Protein AF-A0A660S386-F1 (afdb_monomer_lite)

pLDDT: mean 86.18, std 8.47, range [47.03, 97.12]

Structure (mmCIF, N/CA/C/O backbone):
data_AF-A0A660S386-F1
#
_entry.id   AF-A0A660S386-F1
#
loop_
_atom_site.group_PDB
_atom_site.id
_atom_site.type_symbol
_atom_site.label_atom_id
_atom_site.label_alt_id
_atom_site.label_comp_id
_atom_site.label_asym_id
_atom_site.label_entity_id
_atom_site.label_seq_id
_atom_site.pdbx_PDB_ins_code
_atom_site.Cartn_x
_atom_site.Cartn_y
_atom_site.Cartn_z
_atom_site.occupancy
_atom_site.B_iso_or_equiv
_atom_site.auth_seq_id
_atom_site.auth_comp_id
_atom_site.auth_asym_id
_atom_site.auth_atom_id
_atom_site.pdbx_PDB_model_num
ATOM 1 N N . MET A 1 1 ? 11.749 -4.213 -30.635 1.00 54.00 1 MET A N 1
ATOM 2 C CA . MET A 1 1 ? 10.719 -5.193 -30.229 1.00 54.00 1 MET A CA 1
ATOM 3 C C . MET A 1 1 ? 9.696 -4.418 -29.428 1.00 54.00 1 MET A C 1
ATOM 5 O O . MET A 1 1 ? 10.063 -3.902 -28.385 1.00 54.00 1 MET A O 1
ATOM 9 N N . TYR A 1 2 ? 8.476 -4.255 -29.939 1.00 63.50 2 TYR A N 1
ATOM 10 C CA . TYR A 1 2 ? 7.424 -3.550 -29.208 1.00 63.50 2 TYR A CA 1
ATOM 11 C C . TYR A 1 2 ? 6.770 -4.540 -28.244 1.00 63.50 2 TYR A C 1
ATOM 13 O O . TYR A 1 2 ? 6.139 -5.498 -28.680 1.00 63.50 2 TYR A O 1
ATOM 21 N N . VAL A 1 3 ? 7.014 -4.359 -26.948 1.00 72.25 3 VAL A N 1
ATOM 22 C CA . VAL A 1 3 ? 6.370 -5.142 -25.888 1.00 72.25 3 VAL A CA 1
ATOM 23 C C . VAL A 1 3 ? 5.124 -4.387 -25.449 1.00 72.25 3 VAL A C 1
ATOM 25 O O . VAL A 1 3 ? 5.222 -3.237 -25.023 1.00 72.25 3 VAL A O 1
ATOM 28 N N . GLU A 1 4 ? 3.961 -5.021 -25.569 1.00 71.56 4 GLU A N 1
ATOM 29 C CA . GLU A 1 4 ? 2.717 -4.500 -25.009 1.00 71.56 4 GLU A CA 1
ATOM 30 C C . GLU A 1 4 ? 2.612 -4.891 -23.533 1.00 71.56 4 GLU A C 1
ATOM 32 O O . GLU A 1 4 ? 2.852 -6.038 -23.153 1.00 71.56 4 GLU A O 1
ATOM 37 N N . PHE A 1 5 ? 2.280 -3.913 -22.694 1.00 75.00 5 PHE A N 1
ATOM 38 C CA . PHE A 1 5 ? 2.140 -4.087 -21.254 1.00 75.00 5 PHE A CA 1
ATOM 39 C C . PHE A 1 5 ? 0.666 -4.087 -20.872 1.00 75.00 5 PHE A C 1
ATOM 41 O O . PHE A 1 5 ? 0.033 -3.034 -20.913 1.00 75.00 5 PHE A O 1
ATOM 48 N N . ASP A 1 6 ? 0.155 -5.231 -20.422 1.00 81.00 6 ASP A N 1
ATOM 49 C CA . ASP A 1 6 ? -1.116 -5.297 -19.696 1.00 81.00 6 ASP A CA 1
ATOM 50 C C . ASP A 1 6 ? -0.846 -5.105 -18.196 1.00 81.00 6 ASP A C 1
ATOM 52 O O . ASP A 1 6 ? -0.716 -6.052 -17.419 1.00 81.00 6 ASP A O 1
ATOM 56 N N . ILE A 1 7 ? -0.611 -3.848 -17.812 1.00 81.69 7 ILE A N 1
ATOM 57 C CA . ILE A 1 7 ? -0.354 -3.463 -16.423 1.00 81.69 7 ILE A CA 1
ATOM 58 C C . ILE A 1 7 ? -1.655 -2.914 -15.836 1.00 81.69 7 ILE A C 1
ATOM 60 O O . ILE A 1 7 ? -2.156 -1.913 -16.352 1.00 81.69 7 ILE A O 1
ATOM 64 N N . PRO A 1 8 ? -2.161 -3.479 -14.723 1.00 83.56 8 PRO A N 1
ATOM 65 C CA . PRO A 1 8 ? -3.348 -2.959 -14.060 1.00 83.56 8 PRO A CA 1
ATOM 66 C C . PRO A 1 8 ? -3.156 -1.495 -13.659 1.00 83.56 8 PRO A C 1
ATOM 68 O O . PRO A 1 8 ? -2.242 -1.160 -12.897 1.00 83.56 8 PRO A O 1
ATOM 71 N N . GLU A 1 9 ? -4.019 -0.609 -14.145 1.00 79.00 9 GLU A N 1
ATOM 72 C CA . GLU A 1 9 ? -4.015 0.780 -13.698 1.00 79.00 9 GLU A CA 1
ATOM 73 C C . GLU A 1 9 ? -4.704 0.901 -12.339 1.00 79.00 9 GLU A C 1
ATOM 75 O O . GLU A 1 9 ? -5.907 0.680 -12.203 1.00 79.00 9 GLU A O 1
ATOM 80 N N . ILE A 1 10 ? -3.935 1.283 -11.317 1.00 81.69 10 ILE A N 1
ATOM 81 C CA . ILE A 1 10 ? -4.467 1.568 -9.983 1.00 81.69 10 ILE A CA 1
ATOM 82 C C . ILE A 1 10 ? -4.705 3.076 -9.869 1.00 81.69 10 ILE A C 1
ATOM 84 O O . ILE A 1 10 ? -3.873 3.838 -9.356 1.00 81.69 10 ILE A O 1
ATOM 88 N N . ASN A 1 11 ? -5.856 3.492 -10.398 1.00 72.50 11 ASN A N 1
ATOM 89 C CA . ASN A 1 11 ? -6.310 4.885 -10.408 1.00 72.50 11 ASN A CA 1
ATOM 90 C C . ASN A 1 11 ? -7.154 5.246 -9.176 1.00 72.50 11 ASN A C 1
ATOM 92 O O . ASN A 1 11 ? -7.512 6.406 -8.991 1.00 72.50 11 ASN A O 1
ATOM 96 N N . GLU A 1 12 ? -7.449 4.276 -8.311 1.00 70.12 12 GLU A N 1
ATOM 97 C CA . GLU A 1 12 ? -8.085 4.535 -7.024 1.00 70.12 12 GLU A CA 1
ATOM 98 C C . GLU A 1 12 ? -7.114 5.331 -6.138 1.00 70.12 12 GLU A C 1
ATOM 100 O O . GLU A 1 12 ? -5.973 4.922 -5.917 1.00 70.12 12 GLU A O 1
ATOM 105 N N . TYR A 1 13 ? -7.563 6.492 -5.655 1.00 78.81 13 TYR A N 1
ATOM 106 C CA . TYR A 1 13 ? -6.800 7.389 -4.777 1.00 78.81 13 TYR A CA 1
ATOM 107 C C . TYR A 1 13 ? -5.508 7.943 -5.419 1.00 78.81 13 TYR A C 1
ATOM 109 O O . TYR 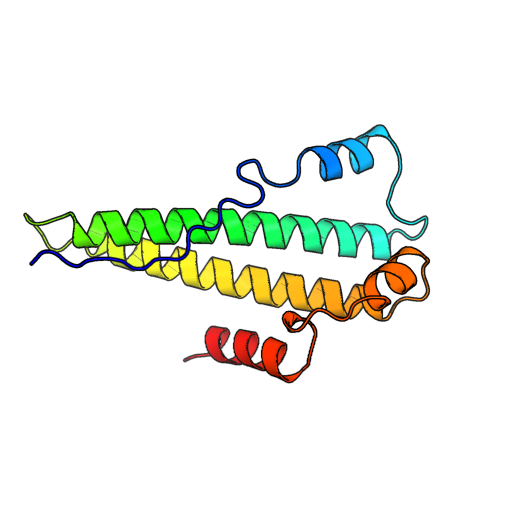A 1 13 ? -4.396 7.663 -4.961 1.00 78.81 13 TYR A O 1
ATOM 117 N N . PRO A 1 14 ? -5.610 8.750 -6.496 1.00 74.75 14 PRO A N 1
ATOM 118 C CA . PRO A 1 14 ? -4.447 9.332 -7.166 1.00 74.75 14 PRO A CA 1
ATOM 119 C C . PRO A 1 14 ? -3.612 10.217 -6.238 1.00 74.75 14 PRO A C 1
ATOM 121 O O . PRO A 1 14 ? -2.386 10.155 -6.293 1.00 74.75 14 PRO A O 1
ATOM 124 N N . GLU A 1 15 ? -4.276 10.952 -5.349 1.00 83.25 15 GLU A N 1
ATOM 125 C CA . GLU A 1 15 ? -3.676 11.875 -4.381 1.00 83.25 15 GLU A CA 1
ATOM 126 C C . GLU A 1 15 ? -3.444 11.235 -2.999 1.00 83.25 15 GLU A C 1
ATOM 128 O O . GLU A 1 15 ? -3.131 11.934 -2.039 1.00 83.25 15 GLU A O 1
ATOM 133 N N . GLY A 1 16 ? -3.615 9.914 -2.875 1.00 85.38 16 GLY A N 1
ATOM 134 C CA . GLY A 1 16 ? -3.541 9.221 -1.591 1.00 85.38 16 GLY A CA 1
ATOM 135 C C . GLY A 1 16 ? -4.770 9.482 -0.716 1.00 85.38 16 GLY A C 1
ATOM 136 O O . GLY A 1 16 ? -5.904 9.435 -1.197 1.00 85.38 16 GLY A O 1
ATOM 137 N N . PHE A 1 17 ? -4.558 9.733 0.581 1.00 90.69 17 PHE A N 1
ATOM 138 C CA . PHE A 1 17 ? -5.648 9.848 1.567 1.00 90.69 17 PHE A CA 1
ATOM 139 C C . PHE A 1 17 ? -5.655 11.185 2.336 1.00 90.69 17 PHE A C 1
ATOM 141 O O . PHE A 1 17 ? -5.689 11.184 3.573 1.00 90.69 17 PHE A O 1
ATOM 148 N N . PRO A 1 18 ? -5.657 12.348 1.653 1.00 86.88 18 PRO A N 1
ATOM 149 C CA . PRO A 1 18 ? -5.555 13.655 2.304 1.00 86.88 18 PRO A CA 1
ATOM 150 C C . PRO A 1 18 ? -6.694 13.905 3.299 1.00 86.88 18 PRO A C 1
ATOM 152 O O . PRO A 1 18 ? -6.459 14.398 4.401 1.00 86.88 18 PRO A O 1
ATOM 155 N N . GLU A 1 19 ? -7.921 13.488 2.975 1.00 87.69 19 GLU A N 1
ATOM 156 C CA . GLU A 1 19 ? -9.064 13.626 3.883 1.00 87.69 19 GLU A CA 1
ATOM 157 C C . GLU A 1 19 ? -8.883 12.859 5.197 1.00 87.69 19 GLU A C 1
ATOM 159 O O . GLU A 1 19 ? -9.269 13.351 6.259 1.00 87.69 19 GLU A O 1
ATOM 164 N N . TYR A 1 20 ? -8.305 11.656 5.143 1.00 88.69 20 TYR A N 1
ATOM 165 C CA . TYR A 1 20 ? -8.027 10.863 6.340 1.00 88.69 20 TYR A CA 1
ATOM 166 C C . TYR A 1 20 ? -7.029 11.596 7.242 1.00 88.69 20 TYR A C 1
ATOM 168 O O . TYR A 1 20 ? -7.261 11.736 8.445 1.00 88.69 20 TYR A O 1
ATOM 176 N N . TRP A 1 21 ? -5.952 12.121 6.651 1.00 90.06 21 TRP A N 1
ATOM 177 C CA . TRP A 1 21 ? -4.920 12.850 7.381 1.00 90.06 21 TRP A CA 1
ATOM 178 C C . TRP A 1 21 ? -5.448 14.145 7.998 1.00 90.06 21 TRP A C 1
ATOM 180 O O . TRP A 1 21 ? -5.214 14.398 9.180 1.00 90.06 21 TRP A O 1
ATOM 190 N N . LEU A 1 22 ? -6.231 14.921 7.245 1.00 90.19 22 LEU A N 1
ATOM 191 C CA . LEU A 1 22 ? -6.853 16.148 7.743 1.00 90.19 22 LEU A CA 1
ATOM 192 C C . LEU A 1 22 ? -7.828 15.870 8.893 1.00 90.19 22 LEU A C 1
ATOM 194 O O . LEU A 1 22 ? -7.775 16.554 9.916 1.00 90.19 22 LEU A O 1
ATOM 198 N N . LYS A 1 23 ? -8.674 14.836 8.777 1.00 88.38 23 LYS A N 1
ATOM 199 C CA . LYS A 1 23 ? -9.600 14.438 9.852 1.00 88.38 23 LYS A CA 1
ATOM 200 C C . LYS A 1 23 ? -8.856 14.079 11.139 1.00 88.38 23 LYS A C 1
ATOM 202 O O . LYS A 1 23 ? -9.288 14.465 12.222 1.00 88.38 23 LYS A O 1
ATOM 207 N N . ILE A 1 24 ? -7.727 13.384 11.030 1.00 88.31 24 ILE A N 1
ATOM 208 C CA . ILE A 1 24 ? -6.934 12.984 12.197 1.00 88.31 24 ILE A CA 1
ATOM 209 C C . ILE A 1 24 ? -6.214 14.156 12.848 1.00 88.31 24 ILE A C 1
ATOM 211 O O . ILE A 1 24 ? -6.177 14.223 14.074 1.00 88.31 24 ILE A O 1
ATOM 215 N N . LEU A 1 25 ? -5.634 15.052 12.049 1.00 86.62 25 LEU A N 1
ATOM 216 C CA . LEU A 1 25 ? -4.867 16.184 12.563 1.00 86.62 25 LEU A CA 1
ATOM 217 C C . LEU A 1 25 ? -5.762 17.260 13.183 1.00 86.62 25 LEU A C 1
ATOM 219 O O . LEU A 1 25 ? -5.380 17.848 14.192 1.00 86.62 25 LEU A O 1
ATOM 223 N N . PHE A 1 26 ? -6.935 17.511 12.596 1.00 88.25 26 PHE A N 1
ATOM 224 C CA . PHE A 1 26 ? -7.748 18.681 12.937 1.00 88.25 26 PHE A CA 1
ATOM 225 C C . PHE A 1 26 ? -9.107 18.375 13.567 1.00 88.25 26 PHE A C 1
ATOM 227 O O . PHE A 1 26 ? -9.704 19.284 14.136 1.00 88.25 26 PHE A O 1
ATOM 234 N N . ILE A 1 27 ? -9.623 17.143 13.473 1.00 87.88 27 ILE A N 1
ATOM 235 C CA . ILE A 1 27 ? -10.982 16.828 13.948 1.00 87.88 27 ILE A CA 1
ATOM 236 C C . ILE A 1 27 ? -10.947 15.885 15.144 1.00 87.88 27 ILE A C 1
ATOM 238 O O . ILE A 1 27 ? -11.241 16.290 16.267 1.00 87.88 27 ILE A O 1
ATOM 242 N N . LYS A 1 28 ? -10.653 14.604 14.914 1.00 85.00 28 LYS A N 1
ATOM 243 C CA . LYS A 1 28 ? -10.687 13.579 15.959 1.00 85.00 28 LYS A CA 1
ATOM 244 C C . LYS A 1 28 ? -9.935 12.340 15.501 1.00 85.00 28 LYS A C 1
ATOM 246 O O . LYS A 1 28 ? -9.995 11.946 14.337 1.00 85.00 28 LYS A O 1
ATOM 251 N N . SER A 1 29 ? -9.273 11.686 16.447 1.00 85.44 29 SER A N 1
ATOM 252 C CA . SER A 1 29 ? -8.670 10.382 16.219 1.00 85.44 29 SER A CA 1
ATOM 253 C C . SER A 1 29 ? -9.730 9.280 16.017 1.00 85.44 29 SER A C 1
ATOM 255 O O . SER A 1 29 ? -10.803 9.350 16.621 1.00 85.44 29 SER A O 1
ATOM 257 N N . PRO A 1 30 ? -9.441 8.226 15.225 1.00 83.31 30 PRO A N 1
ATOM 258 C CA . PRO A 1 30 ? -10.387 7.136 14.959 1.00 83.31 30 PRO A CA 1
ATOM 259 C C . PRO A 1 30 ? -10.847 6.380 16.213 1.00 83.31 30 PRO A C 1
ATOM 261 O O . PRO A 1 30 ? -11.949 5.843 16.240 1.00 83.31 30 PRO A O 1
ATOM 264 N N . SER A 1 31 ? -10.003 6.326 17.244 1.00 88.38 31 SER A N 1
ATOM 265 C CA . SER A 1 31 ? -10.282 5.714 18.544 1.00 88.38 31 SER A CA 1
ATOM 266 C C . SER A 1 31 ? -9.723 6.594 19.666 1.00 88.38 31 SER A C 1
ATOM 268 O O . SER A 1 31 ? -8.851 7.439 19.450 1.00 88.38 31 SER A O 1
ATOM 270 N N . GLU A 1 32 ? -10.195 6.383 20.891 1.00 88.44 32 GLU A N 1
ATOM 271 C CA . GLU A 1 32 ? -9.613 6.975 22.105 1.00 88.44 32 GLU A CA 1
ATOM 272 C C . GLU A 1 32 ? -8.310 6.269 22.517 1.00 88.44 32 GLU A C 1
ATOM 274 O O . GLU A 1 32 ? -7.517 6.787 23.301 1.00 88.44 32 GLU A O 1
ATOM 279 N N . ARG A 1 33 ? -8.047 5.077 21.964 1.00 90.19 33 ARG A N 1
ATOM 280 C CA . ARG A 1 33 ? -6.861 4.280 22.283 1.00 90.19 33 ARG A CA 1
ATOM 281 C C . ARG A 1 33 ? -5.715 4.606 21.336 1.00 90.19 33 ARG A C 1
ATOM 283 O O . ARG A 1 33 ? -5.759 4.280 20.147 1.00 90.19 33 ARG A O 1
ATOM 290 N N . TYR A 1 34 ? -4.630 5.152 21.883 1.00 89.62 34 TYR A N 1
ATOM 291 C CA . TYR A 1 34 ? -3.466 5.563 21.094 1.00 89.62 34 TYR A CA 1
ATOM 292 C C . TYR A 1 34 ? -2.862 4.423 20.256 1.00 89.62 34 TYR A C 1
ATOM 294 O O . TYR A 1 34 ? -2.437 4.659 19.127 1.00 89.62 34 TYR A O 1
ATOM 302 N N . GLN A 1 35 ? -2.859 3.174 20.749 1.00 91.62 35 GLN A N 1
ATOM 303 C CA . GLN A 1 35 ? -2.313 2.040 19.992 1.00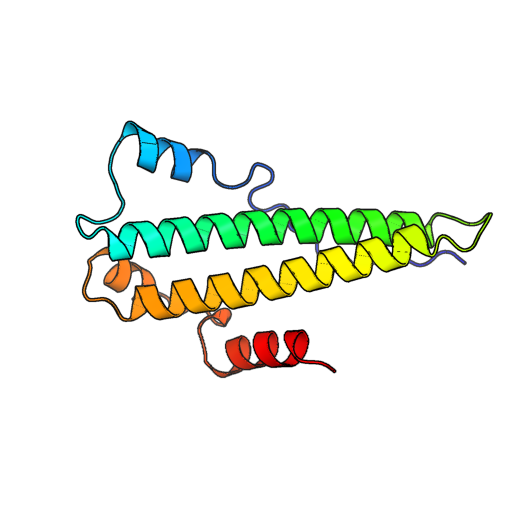 91.62 35 GLN A CA 1
ATOM 304 C C . GLN A 1 35 ? -3.126 1.745 18.729 1.00 91.62 35 GLN A C 1
ATOM 306 O O . GLN A 1 35 ? -2.570 1.273 17.739 1.00 91.62 35 GLN A O 1
ATOM 311 N N . ILE A 1 36 ? -4.439 1.987 18.771 1.00 91.00 36 ILE A N 1
ATOM 312 C CA . ILE A 1 36 ? -5.330 1.788 17.626 1.00 91.00 36 ILE A CA 1
ATOM 313 C C . ILE A 1 36 ? -5.079 2.895 16.616 1.00 91.00 36 ILE A C 1
ATOM 315 O O . ILE A 1 36 ? -4.812 2.589 15.462 1.00 91.00 36 ILE A O 1
ATOM 319 N N . ASN A 1 37 ? -5.014 4.148 17.065 1.00 91.44 37 ASN A N 1
ATOM 320 C CA . ASN A 1 37 ? -4.688 5.282 16.198 1.00 91.44 37 ASN A CA 1
ATOM 321 C C . ASN A 1 37 ? -3.336 5.095 15.498 1.00 91.44 37 ASN A C 1
ATOM 323 O O . ASN A 1 37 ? -3.239 5.270 14.287 1.00 91.44 37 ASN A O 1
ATOM 327 N N . ALA A 1 38 ? -2.308 4.655 16.230 1.00 91.75 38 ALA A N 1
ATOM 328 C CA . ALA A 1 38 ? -0.997 4.365 15.659 1.00 91.75 38 ALA A CA 1
ATOM 329 C C . ALA A 1 38 ? -1.056 3.246 14.605 1.00 91.75 38 ALA A C 1
ATOM 331 O O . ALA A 1 38 ? -0.443 3.363 13.543 1.00 91.75 38 ALA A O 1
ATOM 332 N N . LEU A 1 39 ? -1.802 2.167 14.869 1.00 93.06 39 LEU A N 1
ATOM 333 C CA . LEU A 1 39 ? -1.971 1.068 13.917 1.00 93.06 39 LEU A CA 1
ATOM 334 C C . LEU A 1 39 ? -2.760 1.491 12.671 1.00 93.06 39 LEU A C 1
ATOM 336 O O . LEU A 1 39 ? -2.355 1.120 11.571 1.00 93.06 39 LEU A O 1
ATOM 340 N N . THR A 1 40 ? -3.833 2.269 12.825 1.00 92.94 40 THR A N 1
ATOM 341 C CA . THR A 1 40 ? -4.658 2.764 11.712 1.00 92.94 40 THR A CA 1
ATOM 342 C C . THR A 1 40 ? -3.868 3.736 10.846 1.00 92.94 40 THR A C 1
ATOM 344 O O . THR A 1 40 ? -3.782 3.539 9.638 1.00 92.94 40 THR A O 1
ATOM 347 N N . SER A 1 41 ? -3.180 4.710 11.446 1.00 93.50 41 SER A N 1
ATOM 348 C CA . SER A 1 41 ? -2.319 5.633 10.697 1.00 93.50 41 SER A CA 1
ATOM 349 C C . SER A 1 41 ? -1.166 4.907 10.012 1.00 93.50 41 SER A C 1
ATOM 351 O O . SER A 1 41 ? -0.836 5.212 8.871 1.00 93.50 41 SER A O 1
ATOM 353 N N . THR A 1 42 ? -0.579 3.895 10.658 1.00 95.25 42 THR A N 1
ATOM 354 C CA . THR A 1 42 ? 0.456 3.071 10.017 1.00 95.25 42 THR A CA 1
ATOM 355 C C . THR A 1 42 ? -0.103 2.291 8.831 1.00 95.25 42 THR A C 1
ATOM 357 O O . THR A 1 42 ? 0.563 2.218 7.805 1.00 95.25 42 THR A O 1
ATOM 360 N N . TYR A 1 43 ? -1.309 1.731 8.949 1.00 94.38 43 TYR A N 1
ATOM 361 C CA . TYR A 1 43 ? -1.976 1.038 7.850 1.00 94.38 43 TYR A CA 1
ATOM 362 C C . TYR A 1 43 ? -2.182 1.964 6.648 1.00 94.38 43 TYR A C 1
ATOM 364 O O . TYR A 1 43 ? -1.682 1.653 5.571 1.00 94.38 43 TYR A O 1
ATOM 372 N N . VAL A 1 44 ? -2.834 3.117 6.844 1.00 93.75 44 VAL A N 1
ATOM 373 C CA . VAL A 1 44 ? -3.128 4.063 5.753 1.00 93.75 44 VAL A CA 1
ATOM 374 C C . VAL A 1 44 ? -1.844 4.551 5.085 1.00 93.75 44 VAL A C 1
ATOM 376 O O . VAL A 1 44 ? -1.722 4.471 3.866 1.00 93.75 44 VAL A O 1
ATOM 379 N N . ARG A 1 45 ? -0.835 4.935 5.877 1.00 94.94 45 ARG A N 1
ATOM 380 C CA . ARG A 1 45 ? 0.471 5.367 5.359 1.00 94.94 45 ARG A CA 1
ATOM 381 C C . ARG A 1 45 ? 1.166 4.293 4.518 1.00 94.94 45 ARG A C 1
ATOM 383 O O . ARG A 1 45 ? 1.826 4.617 3.539 1.00 94.94 45 ARG A O 1
ATOM 390 N N . LEU A 1 46 ? 1.085 3.022 4.919 1.00 95.69 46 LEU A N 1
ATOM 391 C CA . LEU A 1 46 ? 1.720 1.926 4.179 1.00 95.69 46 LEU A CA 1
ATOM 392 C C . LEU A 1 46 ? 0.987 1.612 2.873 1.00 95.69 46 LEU A C 1
ATOM 394 O O . LEU A 1 46 ? 1.650 1.317 1.885 1.00 95.69 46 LEU A O 1
ATOM 398 N N . VAL A 1 47 ? -0.348 1.693 2.861 1.00 93.81 47 VAL A N 1
ATOM 399 C CA . VAL A 1 47 ? -1.141 1.551 1.629 1.00 93.81 47 VAL A CA 1
ATOM 400 C C . VAL A 1 47 ? -0.803 2.678 0.656 1.00 93.81 47 VAL A C 1
ATOM 402 O O . VAL A 1 47 ? -0.498 2.414 -0.501 1.00 93.81 47 VAL A O 1
ATOM 405 N N . GLU A 1 48 ? -0.776 3.920 1.137 1.00 93.94 48 GLU A N 1
ATOM 406 C CA . GLU A 1 48 ? -0.407 5.090 0.336 1.00 93.94 48 GLU A CA 1
ATOM 407 C C . GLU A 1 48 ? 0.999 4.953 -0.259 1.00 93.94 48 GLU A C 1
ATOM 409 O O . GLU A 1 48 ? 1.185 5.105 -1.465 1.00 93.94 48 GLU A O 1
ATOM 414 N N . ALA A 1 49 ? 1.980 4.562 0.561 1.00 94.44 49 ALA A N 1
ATOM 415 C CA . ALA A 1 49 ? 3.337 4.307 0.091 1.00 94.44 49 ALA A CA 1
ATOM 416 C C . ALA A 1 49 ? 3.384 3.185 -0.961 1.00 94.44 49 ALA A C 1
ATOM 418 O O . ALA A 1 49 ? 4.063 3.330 -1.970 1.00 94.44 49 ALA A O 1
ATOM 419 N N . ALA A 1 50 ? 2.654 2.083 -0.767 1.00 93.94 50 ALA A N 1
ATOM 420 C CA . ALA A 1 50 ? 2.613 0.993 -1.741 1.00 93.94 50 ALA A CA 1
ATOM 421 C C . ALA A 1 50 ? 2.055 1.437 -3.104 1.00 93.94 50 ALA A C 1
ATOM 423 O O . ALA A 1 50 ? 2.612 1.066 -4.135 1.00 93.94 50 ALA A O 1
ATOM 424 N N . LEU A 1 51 ? 1.005 2.264 -3.117 1.00 93.44 51 LEU A N 1
ATOM 425 C CA . LEU A 1 51 ? 0.434 2.810 -4.353 1.00 93.44 51 LEU A CA 1
ATOM 426 C C . LEU A 1 51 ? 1.440 3.683 -5.114 1.00 93.44 51 LEU A C 1
ATOM 428 O O . LEU A 1 51 ? 1.560 3.569 -6.336 1.00 93.44 51 LEU A O 1
ATOM 432 N N . VAL A 1 52 ? 2.185 4.529 -4.399 1.00 93.25 52 VAL A N 1
ATOM 433 C CA . VAL A 1 52 ? 3.233 5.370 -4.994 1.00 93.25 52 VAL A CA 1
ATOM 434 C C . VAL A 1 52 ? 4.348 4.509 -5.587 1.00 93.25 52 VAL A C 1
ATOM 436 O O . VAL A 1 52 ? 4.696 4.678 -6.755 1.00 93.25 52 VAL A O 1
ATOM 439 N N . GLU A 1 53 ? 4.862 3.548 -4.819 1.00 95.38 53 GLU A N 1
ATOM 440 C CA . GLU A 1 53 ? 5.920 2.636 -5.266 1.00 95.38 53 GLU A CA 1
ATOM 441 C C . GLU A 1 53 ? 5.492 1.822 -6.493 1.00 95.38 53 GLU A C 1
ATOM 443 O O . GLU A 1 53 ? 6.250 1.708 -7.453 1.00 95.38 53 GLU A O 1
ATOM 448 N N . TYR A 1 54 ? 4.248 1.335 -6.532 1.00 94.00 54 TYR A N 1
ATOM 449 C CA . TYR A 1 54 ? 3.706 0.652 -7.706 1.00 94.00 54 TYR A CA 1
ATOM 450 C C . TYR A 1 54 ? 3.766 1.533 -8.962 1.00 94.00 54 TYR A C 1
ATOM 452 O O . TYR A 1 54 ? 4.291 1.113 -9.994 1.00 94.00 54 TYR A O 1
ATOM 460 N N . ARG A 1 55 ? 3.282 2.779 -8.881 1.00 92.75 55 ARG A N 1
ATOM 461 C CA . ARG A 1 55 ? 3.283 3.712 -10.022 1.00 92.75 55 ARG A CA 1
ATOM 462 C C . ARG A 1 55 ? 4.697 4.050 -10.491 1.00 92.75 55 ARG A C 1
ATOM 464 O O . ARG A 1 55 ? 4.946 4.121 -11.699 1.00 92.75 55 ARG A O 1
ATOM 471 N N . LEU A 1 56 ? 5.632 4.228 -9.558 1.00 94.31 56 LEU A N 1
ATOM 472 C CA . LEU A 1 56 ? 7.042 4.457 -9.877 1.00 94.31 56 LEU A CA 1
ATOM 473 C C . LEU A 1 56 ? 7.666 3.229 -10.554 1.00 94.31 56 LEU A C 1
ATOM 475 O O . LEU A 1 56 ? 8.331 3.378 -11.580 1.00 94.31 56 LEU A O 1
ATOM 479 N N . GLY A 1 57 ? 7.381 2.024 -10.055 1.00 94.19 57 GLY A N 1
ATOM 480 C CA . GLY A 1 57 ? 7.806 0.761 -10.660 1.00 94.19 57 GLY A CA 1
ATOM 481 C C . GLY A 1 57 ? 7.313 0.609 -1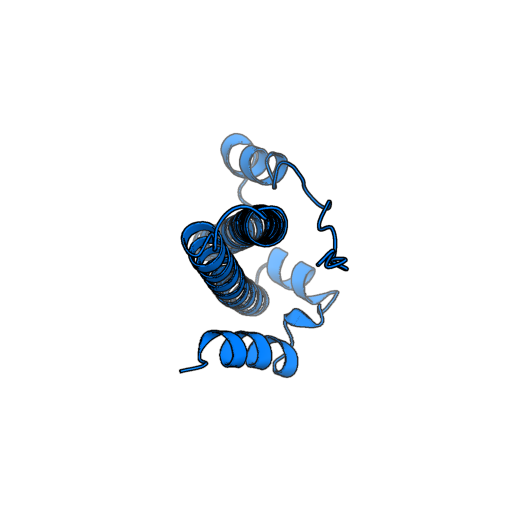2.098 1.00 94.19 57 GLY A C 1
ATOM 482 O O . GLY A 1 57 ? 8.110 0.363 -13.002 1.00 94.19 57 GLY A O 1
ATOM 483 N N . VAL A 1 58 ? 6.025 0.869 -12.341 1.00 93.12 58 VAL A N 1
ATOM 484 C CA . VAL A 1 58 ? 5.425 0.867 -13.687 1.00 93.12 58 VAL A CA 1
ATOM 485 C C . VAL A 1 58 ? 6.095 1.889 -14.604 1.00 93.12 58 VAL A C 1
ATOM 487 O O . VAL A 1 58 ? 6.402 1.579 -15.754 1.00 93.12 58 VAL A O 1
ATOM 490 N N . THR A 1 59 ? 6.362 3.096 -14.104 1.00 93.19 59 THR A N 1
ATOM 491 C CA . THR A 1 59 ? 7.036 4.148 -14.878 1.00 93.19 59 THR A CA 1
ATOM 492 C C . THR A 1 59 ? 8.438 3.711 -15.302 1.00 93.19 59 THR A C 1
ATOM 494 O O . THR A 1 59 ? 8.799 3.850 -16.469 1.00 93.19 59 THR A O 1
ATOM 497 N N . LYS A 1 60 ? 9.221 3.133 -14.384 1.00 93.94 60 LYS A N 1
ATOM 498 C CA . LYS A 1 60 ? 10.583 2.661 -14.677 1.00 93.94 60 LYS A CA 1
ATOM 499 C C . LYS A 1 60 ? 10.613 1.417 -15.557 1.00 93.94 60 LYS A C 1
ATOM 501 O O . LYS A 1 60 ? 11.500 1.295 -16.397 1.00 93.94 60 LYS A O 1
ATOM 506 N N . LEU A 1 61 ? 9.619 0.542 -15.433 1.00 91.38 6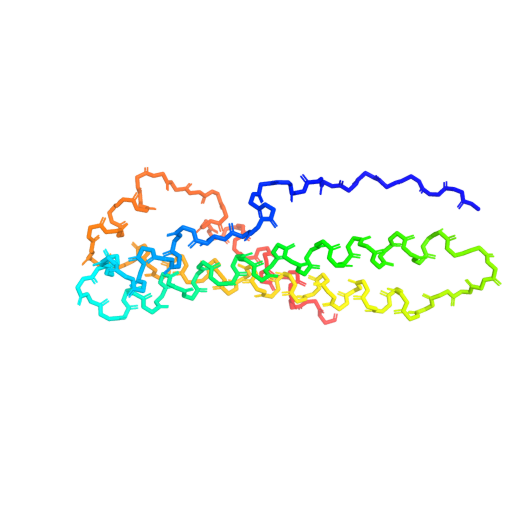1 LEU A N 1
ATOM 507 C CA . LEU A 1 61 ? 9.443 -0.586 -16.338 1.00 91.38 61 LEU A CA 1
ATOM 508 C C . LEU A 1 61 ? 9.182 -0.093 -17.767 1.00 91.38 61 LEU A C 1
ATOM 510 O O . LEU A 1 61 ? 9.876 -0.506 -18.691 1.00 91.38 61 LEU A O 1
ATOM 514 N N . LYS A 1 62 ? 8.239 0.842 -17.943 1.00 90.44 62 LYS A N 1
ATOM 515 C CA . LYS A 1 62 ? 7.964 1.460 -19.248 1.00 90.44 62 LYS A CA 1
ATOM 516 C C . LYS A 1 62 ? 9.213 2.150 -19.811 1.00 90.44 62 LYS A C 1
ATOM 518 O O . LYS A 1 62 ? 9.529 1.938 -20.974 1.00 90.44 62 LYS A O 1
ATOM 523 N N . GLU A 1 63 ? 9.964 2.887 -18.987 1.00 90.25 63 GLU A N 1
ATOM 524 C CA . GLU A 1 63 ? 11.237 3.525 -19.374 1.00 90.25 63 GLU A CA 1
ATOM 525 C C . GLU A 1 63 ? 12.260 2.504 -19.906 1.00 90.25 63 GLU A C 1
ATOM 527 O O . GLU A 1 63 ? 12.859 2.722 -20.960 1.00 90.25 63 GLU A O 1
ATOM 532 N N . PHE A 1 64 ? 12.438 1.373 -19.213 1.00 88.56 64 PHE A N 1
ATOM 533 C CA . PHE A 1 64 ? 13.356 0.314 -19.638 1.00 88.56 64 PHE A CA 1
ATOM 534 C C . PHE A 1 64 ? 12.998 -0.227 -21.025 1.00 88.56 64 PHE A C 1
ATOM 536 O O . PHE A 1 64 ? 13.861 -0.298 -21.896 1.00 88.56 64 PHE A O 1
ATOM 543 N N . TRP A 1 65 ? 11.723 -0.544 -21.249 1.00 85.38 65 TRP A N 1
ATOM 544 C CA . TRP A 1 65 ? 11.261 -1.153 -22.498 1.00 85.38 65 TRP A CA 1
ATOM 545 C C . TRP A 1 65 ? 11.075 -0.167 -23.656 1.00 85.38 65 TRP A C 1
ATOM 547 O O . TRP A 1 65 ? 11.078 -0.578 -24.813 1.00 85.38 65 TRP A O 1
ATOM 557 N N . GLN A 1 66 ? 10.930 1.128 -23.368 1.00 86.00 66 GLN A N 1
ATOM 558 C CA . GLN A 1 66 ? 10.895 2.190 -24.378 1.00 86.00 66 GLN A CA 1
ATOM 559 C C . GLN A 1 66 ? 12.294 2.650 -24.810 1.00 86.00 66 GLN A C 1
ATOM 561 O O . GLN A 1 66 ? 12.423 3.303 -25.847 1.00 86.00 66 GLN A O 1
ATOM 566 N N . THR A 1 67 ? 13.345 2.317 -24.053 1.00 80.69 67 THR A N 1
ATOM 567 C CA . THR A 1 67 ? 14.724 2.635 -24.440 1.00 80.69 67 THR A CA 1
ATOM 568 C C . THR A 1 67 ? 15.207 1.626 -25.487 1.00 80.69 67 THR A C 1
ATOM 570 O O . THR A 1 67 ? 15.422 0.460 -25.172 1.00 80.69 67 THR A O 1
ATOM 573 N N . HIS A 1 68 ? 15.380 2.070 -26.736 1.00 76.19 68 HIS A N 1
ATOM 574 C CA . HIS A 1 68 ? 15.789 1.209 -27.859 1.00 76.19 68 HIS A CA 1
ATOM 575 C C . HIS A 1 68 ? 17.266 1.367 -28.249 1.00 76.19 68 HIS A C 1
ATOM 577 O O . HIS A 1 68 ? 17.820 0.492 -28.912 1.00 76.19 68 HIS A O 1
ATOM 583 N N . ASP A 1 69 ? 17.908 2.451 -27.806 1.00 77.81 69 ASP A N 1
ATOM 584 C CA . ASP A 1 69 ? 19.271 2.813 -28.217 1.00 77.81 69 ASP A CA 1
ATOM 585 C C . ASP A 1 69 ? 20.351 2.238 -27.285 1.00 77.81 69 ASP A C 1
ATOM 587 O O . ASP A 1 69 ? 21.539 2.258 -27.599 1.00 77.81 69 ASP A O 1
ATOM 591 N N . SER A 1 70 ? 19.957 1.743 -26.107 1.00 76.62 70 SER A N 1
ATOM 592 C CA . SER A 1 70 ? 20.863 1.140 -25.126 1.00 76.62 70 SER A CA 1
ATOM 593 C C . SER A 1 70 ? 20.114 0.231 -24.150 1.00 76.62 70 SER A C 1
ATOM 595 O O . SER A 1 70 ? 18.903 0.354 -23.963 1.00 76.62 70 SER A O 1
ATOM 597 N N . PHE A 1 71 ? 20.838 -0.678 -23.492 1.00 78.56 71 PHE A N 1
ATOM 598 C CA . PHE A 1 71 ? 20.268 -1.530 -22.450 1.00 78.56 71 PHE A CA 1
ATOM 599 C C . PHE A 1 71 ? 20.160 -0.734 -21.138 1.00 78.56 71 PHE A C 1
ATOM 601 O O . PHE A 1 71 ? 21.134 -0.604 -20.395 1.00 78.56 71 PHE A O 1
ATOM 608 N N . ASN A 1 72 ? 18.985 -0.159 -20.857 1.00 85.31 72 ASN A N 1
ATOM 609 C CA . ASN A 1 72 ? 18.754 0.715 -19.697 1.00 85.31 72 ASN A CA 1
ATOM 610 C C . ASN A 1 72 ? 18.611 -0.076 -18.377 1.00 85.31 72 ASN A C 1
ATOM 612 O O . ASN A 1 72 ? 17.582 -0.045 -17.700 1.00 85.31 72 ASN A O 1
ATOM 616 N N . LEU A 1 73 ? 19.674 -0.785 -17.985 1.00 87.56 73 LEU A N 1
ATOM 617 C CA . LEU A 1 73 ? 19.746 -1.582 -16.751 1.00 87.56 73 LEU A CA 1
ATOM 618 C C . LEU A 1 73 ? 19.384 -0.785 -15.495 1.00 87.56 73 LEU A C 1
ATOM 620 O O . LEU A 1 73 ? 18.810 -1.325 -14.553 1.00 87.56 73 LEU A O 1
ATOM 624 N N . GLY A 1 74 ? 19.687 0.516 -15.483 1.00 90.31 74 GLY A N 1
ATOM 625 C CA . GLY A 1 74 ? 19.322 1.397 -14.380 1.00 90.31 74 GLY A CA 1
ATOM 626 C C . GLY A 1 74 ? 17.808 1.500 -14.193 1.00 90.31 74 GLY A C 1
ATOM 627 O O . GLY A 1 74 ? 17.328 1.426 -13.063 1.00 90.31 74 GLY A O 1
ATOM 628 N N . ALA A 1 75 ? 17.043 1.646 -15.279 1.00 90.44 75 ALA A N 1
ATOM 629 C CA . ALA A 1 75 ? 15.584 1.651 -15.218 1.00 90.44 75 ALA A CA 1
ATOM 630 C C . ALA A 1 75 ? 15.030 0.292 -14.773 1.00 90.44 75 ALA A C 1
ATOM 632 O O . ALA A 1 75 ? 14.144 0.257 -13.921 1.00 90.44 75 ALA A O 1
ATOM 633 N N . MET A 1 76 ? 15.612 -0.810 -15.255 1.00 91.31 76 MET A N 1
ATOM 634 C CA . MET A 1 76 ? 15.238 -2.162 -14.830 1.00 91.31 76 MET A CA 1
ATOM 635 C C . MET A 1 76 ? 15.434 -2.368 -13.319 1.00 91.31 76 MET A C 1
ATOM 637 O O . MET A 1 76 ? 14.490 -2.741 -12.626 1.00 91.31 76 MET A O 1
ATOM 641 N N . HIS A 1 77 ? 16.622 -2.071 -12.781 1.00 93.38 77 HIS A N 1
ATOM 642 C CA . HIS A 1 77 ? 16.901 -2.227 -11.348 1.00 93.38 77 HIS A CA 1
ATOM 643 C C . HIS A 1 77 ? 16.005 -1.338 -10.479 1.00 93.38 77 HIS A C 1
ATOM 645 O O . HIS A 1 77 ? 15.518 -1.777 -9.438 1.00 93.38 77 HIS A O 1
ATOM 651 N N . ARG A 1 78 ? 15.736 -0.098 -10.914 1.00 95.00 78 ARG A N 1
ATOM 652 C CA . ARG A 1 78 ? 14.805 0.792 -10.206 1.00 95.00 78 ARG A CA 1
ATOM 653 C C . ARG A 1 78 ? 13.378 0.251 -10.226 1.00 95.00 78 ARG A C 1
ATOM 655 O O . ARG A 1 78 ? 12.713 0.307 -9.199 1.00 95.00 78 ARG A O 1
ATOM 662 N N . ALA A 1 79 ? 12.917 -0.286 -11.356 1.00 94.38 79 ALA A N 1
ATOM 663 C CA . ALA A 1 79 ? 11.592 -0.894 -11.448 1.00 94.38 79 ALA A CA 1
ATOM 664 C C . ALA A 1 79 ? 11.442 -2.048 -10.446 1.00 94.38 79 ALA A C 1
ATOM 666 O O . ALA A 1 79 ? 10.479 -2.067 -9.683 1.00 94.38 79 ALA A O 1
ATOM 667 N N . ILE A 1 80 ? 12.427 -2.952 -10.397 1.00 93.56 80 ILE A N 1
ATOM 668 C CA . ILE A 1 80 ? 12.458 -4.080 -9.452 1.00 93.56 80 ILE A CA 1
ATOM 669 C C . ILE A 1 80 ? 12.405 -3.576 -8.004 1.00 93.56 80 ILE A C 1
ATOM 671 O O . ILE A 1 80 ? 11.512 -3.969 -7.257 1.00 93.56 80 ILE A O 1
ATOM 675 N N . SER A 1 81 ? 13.282 -2.639 -7.634 1.00 96.06 81 SER A N 1
ATOM 676 C CA . SER A 1 81 ? 13.343 -2.092 -6.271 1.00 96.06 81 SER A CA 1
ATOM 677 C C . SER A 1 81 ? 12.028 -1.430 -5.829 1.00 96.06 81 SER A C 1
ATOM 679 O O . SER A 1 81 ? 11.573 -1.634 -4.698 1.00 96.06 81 SER A O 1
ATOM 681 N N . HIS A 1 82 ? 11.368 -0.686 -6.723 1.00 97.12 82 HIS A N 1
ATOM 682 C CA . HIS A 1 82 ? 10.049 -0.108 -6.454 1.00 97.12 82 HIS A CA 1
ATOM 683 C C . HIS A 1 82 ? 8.984 -1.194 -6.226 1.00 97.12 82 HIS A C 1
ATOM 685 O O . HIS A 1 82 ? 8.211 -1.118 -5.268 1.00 97.12 82 HIS A O 1
ATOM 691 N N . PHE A 1 83 ? 8.959 -2.255 -7.039 1.00 94.75 83 PHE A N 1
ATOM 692 C CA . PHE A 1 83 ? 8.010 -3.355 -6.844 1.00 94.75 83 PHE A CA 1
ATOM 693 C C . PHE A 1 83 ? 8.262 -4.145 -5.550 1.00 94.75 83 PHE A C 1
ATOM 695 O O . PHE A 1 83 ? 7.309 -4.452 -4.830 1.00 94.75 83 PHE A O 1
ATOM 702 N N . GLU A 1 84 ? 9.518 -4.414 -5.195 1.00 94.31 84 GLU A N 1
ATOM 703 C CA . GLU A 1 84 ? 9.883 -5.055 -3.922 1.00 94.31 84 GLU A CA 1
ATOM 704 C C . GLU A 1 84 ? 9.437 -4.220 -2.714 1.00 94.31 84 GLU A C 1
ATOM 706 O O . GLU A 1 84 ? 8.872 -4.740 -1.741 1.00 94.31 84 GLU A O 1
ATOM 711 N N . THR A 1 85 ? 9.635 -2.903 -2.794 1.00 95.88 85 THR A N 1
ATOM 712 C CA . THR A 1 85 ? 9.211 -1.958 -1.756 1.00 95.88 85 THR A CA 1
ATOM 713 C C . THR A 1 85 ? 7.686 -1.905 -1.657 1.00 95.88 85 THR A C 1
ATOM 715 O O . THR A 1 85 ? 7.139 -1.952 -0.550 1.00 95.88 85 THR A O 1
ATOM 718 N N . CYS A 1 86 ? 6.979 -1.896 -2.791 1.00 94.56 86 CYS A N 1
ATOM 719 C CA . CYS A 1 86 ? 5.520 -1.989 -2.852 1.00 94.56 86 CYS A CA 1
ATOM 720 C C . CYS A 1 86 ? 5.001 -3.248 -2.138 1.00 94.56 86 CYS A C 1
ATOM 722 O O . CYS A 1 86 ? 4.159 -3.154 -1.240 1.00 94.56 86 CYS A O 1
ATOM 724 N N . ILE A 1 87 ? 5.538 -4.425 -2.475 1.00 92.31 87 ILE A N 1
ATOM 725 C CA . ILE A 1 87 ? 5.150 -5.706 -1.862 1.00 92.31 87 ILE A CA 1
ATOM 726 C C . ILE A 1 87 ? 5.427 -5.693 -0.354 1.00 92.31 87 ILE A C 1
ATOM 728 O O . ILE A 1 87 ? 4.573 -6.085 0.446 1.00 92.31 87 ILE A O 1
ATOM 732 N N . SER A 1 88 ? 6.589 -5.181 0.052 1.00 93.44 88 SER A N 1
ATOM 733 C CA . SER A 1 88 ? 6.970 -5.061 1.462 1.00 93.44 88 SER A CA 1
ATOM 734 C C . SER A 1 88 ? 6.030 -4.141 2.244 1.00 93.44 88 SER A C 1
ATOM 736 O O . SER A 1 88 ? 5.636 -4.456 3.372 1.00 93.44 88 SER A O 1
ATOM 738 N N . ASN A 1 89 ? 5.624 -3.015 1.655 1.00 95.19 89 ASN A N 1
ATOM 739 C CA . ASN A 1 89 ? 4.654 -2.106 2.259 1.00 95.19 89 ASN A CA 1
ATOM 740 C C . ASN A 1 89 ? 3.270 -2.761 2.385 1.00 95.19 89 ASN A C 1
AT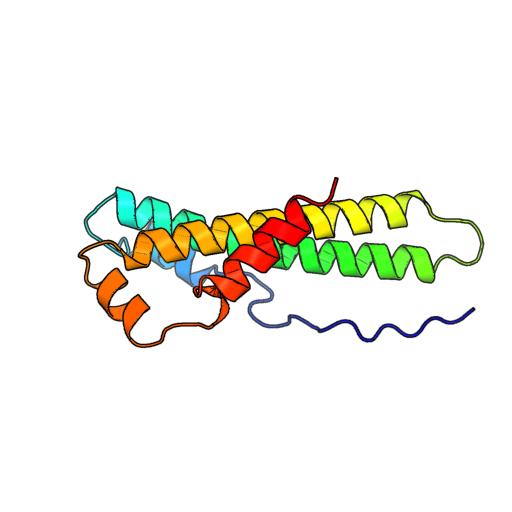OM 742 O O . ASN A 1 89 ? 2.656 -2.658 3.449 1.00 95.19 89 ASN A O 1
ATOM 746 N N . MET A 1 90 ? 2.819 -3.506 1.371 1.00 92.50 90 MET A N 1
ATOM 747 C CA . MET A 1 90 ? 1.540 -4.228 1.402 1.00 92.50 90 MET A CA 1
ATOM 748 C C . MET A 1 90 ? 1.503 -5.358 2.437 1.00 92.50 90 MET A C 1
ATOM 750 O O . MET A 1 90 ? 0.498 -5.515 3.138 1.00 92.50 90 MET A O 1
ATOM 754 N N . ASP A 1 91 ? 2.592 -6.111 2.606 1.00 91.38 91 ASP A N 1
ATOM 755 C CA . ASP A 1 91 ? 2.707 -7.116 3.671 1.00 91.38 91 ASP A CA 1
ATOM 756 C C . ASP A 1 91 ? 2.586 -6.464 5.059 1.00 91.38 91 ASP A C 1
ATOM 758 O O . ASP A 1 91 ? 1.806 -6.897 5.918 1.00 91.38 91 ASP A O 1
ATOM 762 N N . ARG A 1 92 ? 3.302 -5.356 5.282 1.00 93.25 92 ARG A N 1
ATOM 763 C CA . ARG A 1 92 ? 3.226 -4.602 6.542 1.00 93.25 92 ARG A CA 1
ATOM 764 C C . ARG A 1 92 ? 1.833 -4.008 6.767 1.00 93.25 92 ARG A C 1
ATOM 766 O O . ARG A 1 92 ? 1.324 -4.092 7.887 1.00 93.25 92 ARG A O 1
ATOM 773 N N . ALA A 1 93 ? 1.195 -3.465 5.730 1.00 93.81 93 ALA A N 1
ATOM 774 C CA . ALA A 1 93 ? -0.166 -2.940 5.802 1.00 93.81 93 ALA A CA 1
ATOM 775 C C . ALA A 1 93 ? -1.153 -4.051 6.184 1.00 93.81 93 ALA A C 1
ATOM 777 O O . ALA A 1 93 ? -1.927 -3.908 7.132 1.00 93.81 93 ALA A O 1
ATOM 778 N N . THR A 1 94 ? -1.057 -5.211 5.533 1.00 91.81 94 THR A N 1
ATOM 779 C CA . THR A 1 94 ? -1.902 -6.374 5.831 1.00 91.81 94 THR A CA 1
ATOM 780 C C . THR A 1 94 ? -1.720 -6.845 7.274 1.00 91.81 94 THR A C 1
ATOM 782 O O . THR A 1 94 ? -2.698 -7.144 7.965 1.00 91.81 94 THR A O 1
ATOM 785 N N . ASN A 1 95 ? -0.487 -6.838 7.787 1.00 91.44 95 ASN A N 1
ATOM 786 C CA . ASN A 1 95 ? -0.209 -7.120 9.194 1.00 91.44 95 ASN A CA 1
ATOM 787 C C . ASN A 1 95 ? -0.866 -6.103 10.142 1.00 91.44 95 ASN A C 1
ATOM 789 O O . ASN A 1 95 ? -1.482 -6.501 11.135 1.00 91.44 95 ASN A O 1
ATOM 793 N N . CYS A 1 96 ? -0.776 -4.802 9.850 1.00 92.75 96 CYS A N 1
ATOM 794 C CA . CYS A 1 96 ? -1.459 -3.762 10.625 1.00 92.75 96 CYS A CA 1
ATOM 795 C C . CYS A 1 96 ? -2.978 -3.969 10.630 1.00 92.75 96 CYS A C 1
ATOM 797 O O . CYS A 1 96 ? -3.584 -3.980 11.702 1.00 92.75 96 CYS A O 1
ATOM 799 N N . PHE A 1 97 ? -3.573 -4.236 9.468 1.00 91.62 97 PHE A N 1
ATOM 800 C CA . PHE A 1 97 ? -5.000 -4.519 9.323 1.00 91.62 97 PHE A CA 1
ATOM 801 C C . PHE A 1 97 ? -5.435 -5.740 10.148 1.00 91.62 97 PHE A C 1
ATOM 803 O O . PHE A 1 97 ? -6.383 -5.678 10.934 1.00 91.62 97 PHE A O 1
ATOM 810 N N . ARG A 1 98 ? -4.690 -6.849 10.056 1.00 90.19 98 ARG A N 1
ATOM 811 C CA . ARG A 1 98 ? -4.941 -8.064 10.850 1.00 90.19 98 ARG A CA 1
ATOM 812 C C . ARG A 1 98 ? -4.843 -7.802 12.353 1.00 90.19 98 ARG A C 1
ATOM 814 O O . ARG A 1 98 ? -5.633 -8.354 13.117 1.00 90.19 98 ARG A O 1
ATOM 821 N N . ARG A 1 99 ? -3.904 -6.958 12.795 1.00 91.44 99 ARG A N 1
ATOM 822 C CA . ARG A 1 99 ? -3.773 -6.557 14.207 1.00 91.44 99 ARG A CA 1
ATOM 823 C C . ARG A 1 99 ? -4.931 -5.672 14.660 1.00 91.44 99 ARG A C 1
ATOM 825 O O . ARG A 1 99 ? -5.432 -5.898 15.758 1.00 91.44 99 ARG A O 1
ATOM 832 N N . LEU A 1 100 ? -5.366 -4.715 13.838 1.00 91.00 100 LEU A N 1
ATOM 833 C CA . LEU A 1 100 ? -6.513 -3.843 14.123 1.00 91.00 100 LEU A CA 1
ATOM 834 C C . LEU A 1 100 ? -7.786 -4.656 14.342 1.00 91.00 100 LEU A C 1
ATOM 836 O O . LEU A 1 100 ? -8.465 -4.472 15.347 1.00 91.00 100 LEU A O 1
ATOM 840 N N . ARG A 1 101 ? -8.054 -5.631 13.472 1.00 89.19 101 ARG A N 1
ATOM 841 C CA . ARG A 1 101 ? -9.238 -6.500 13.558 1.00 89.19 101 ARG A CA 1
ATOM 842 C C . ARG A 1 101 ? -9.333 -7.347 14.826 1.00 89.19 101 ARG A C 1
ATOM 844 O O . ARG A 1 101 ? -10.419 -7.805 15.160 1.00 89.19 101 ARG A O 1
ATOM 851 N N . ARG A 1 102 ? -8.215 -7.583 15.516 1.00 88.25 102 ARG A N 1
ATOM 852 C CA . ARG A 1 102 ? -8.161 -8.374 16.759 1.00 88.25 102 ARG A CA 1
ATOM 853 C C . ARG A 1 102 ? -8.348 -7.526 18.020 1.00 88.25 102 ARG A C 1
ATOM 855 O O . ARG A 1 102 ? -8.352 -8.075 19.117 1.00 88.25 102 ARG A O 1
ATOM 862 N N . ARG A 1 103 ? -8.439 -6.197 17.899 1.00 88.06 103 ARG A N 1
ATOM 863 C CA . ARG A 1 103 ? -8.673 -5.304 19.043 1.00 88.06 103 ARG A CA 1
ATOM 864 C C . ARG A 1 103 ? -10.172 -5.223 19.355 1.00 88.06 103 ARG A C 1
ATOM 866 O O . ARG A 1 103 ? -11.001 -5.381 18.470 1.00 88.06 103 ARG A O 1
ATOM 873 N N . GLN A 1 104 ? -10.514 -4.983 20.620 1.00 83.00 104 GLN A N 1
ATOM 874 C CA . GLN A 1 104 ? -11.888 -4.692 21.043 1.00 83.00 104 GLN A CA 1
ATOM 875 C C . GLN A 1 104 ? -12.115 -3.179 20.991 1.00 83.00 104 GLN A C 1
ATOM 877 O O . GLN A 1 104 ? -11.836 -2.485 21.968 1.00 83.00 104 GLN A O 1
ATOM 882 N N . ASP A 1 105 ? -12.526 -2.672 19.834 1.00 88.38 105 ASP A N 1
ATOM 883 C CA . ASP A 1 105 ? -12.778 -1.252 19.567 1.00 88.38 105 ASP A CA 1
ATOM 884 C C . ASP A 1 105 ? -13.869 -1.118 18.493 1.00 88.38 105 ASP A C 1
ATOM 886 O O . ASP A 1 105 ? -13.964 -2.010 17.642 1.00 88.38 105 ASP A O 1
ATOM 890 N N . PRO A 1 106 ? -14.687 -0.047 18.493 1.00 86.81 106 PRO A N 1
ATOM 891 C CA . PRO A 1 106 ? -15.720 0.146 17.476 1.00 86.81 106 PRO A CA 1
ATOM 892 C C . PRO A 1 106 ? -15.179 0.070 16.044 1.00 86.81 106 PRO A C 1
ATOM 894 O O . PRO A 1 106 ? -15.814 -0.544 15.185 1.00 86.81 106 PRO A O 1
ATOM 897 N N . LEU A 1 107 ? -13.968 0.590 15.799 1.00 85.94 107 LEU A N 1
ATOM 898 C CA . LEU A 1 107 ? -13.309 0.475 14.499 1.00 85.94 107 LEU A CA 1
ATOM 899 C C . LEU A 1 107 ? -13.054 -0.989 14.133 1.00 85.94 107 LEU A C 1
ATOM 901 O O . LEU A 1 107 ? -13.301 -1.406 13.009 1.00 85.94 107 LEU A O 1
ATOM 905 N N . SER A 1 108 ? -12.589 -1.800 15.078 1.00 84.50 108 SER A N 1
ATOM 906 C CA . SER A 1 108 ? -12.340 -3.223 14.847 1.00 84.50 108 SER A CA 1
ATOM 907 C C . SER A 1 108 ? -13.618 -4.005 14.560 1.00 84.50 108 SER A C 1
ATOM 909 O O . SER A 1 108 ? -13.574 -4.944 13.769 1.00 84.50 108 SER A O 1
ATOM 911 N N . ILE A 1 109 ? -14.744 -3.638 15.179 1.00 85.00 109 ILE A N 1
ATOM 912 C CA . ILE A 1 109 ? -16.054 -4.241 14.889 1.00 85.00 109 ILE A CA 1
ATOM 913 C C . ILE A 1 109 ? -16.450 -3.918 13.448 1.00 85.00 109 ILE A C 1
ATOM 915 O O . ILE A 1 109 ? -16.761 -4.830 12.685 1.00 85.00 109 ILE A O 1
ATOM 919 N N . TYR A 1 110 ? -16.339 -2.645 13.060 1.00 87.06 110 TYR A N 1
ATOM 920 C CA . TYR A 1 110 ? -16.595 -2.197 11.694 1.00 87.06 110 TYR A CA 1
ATOM 921 C C . TYR A 1 110 ? -15.704 -2.921 10.674 1.00 87.06 110 TYR A C 1
ATOM 923 O O . TYR A 1 110 ? -16.202 -3.491 9.716 1.00 87.06 110 TYR A O 1
ATOM 931 N N . LEU A 1 111 ? -14.395 -3.017 10.918 1.00 85.88 111 LEU A N 1
ATOM 932 C CA . LEU A 1 111 ? -13.450 -3.707 10.026 1.00 85.88 111 LEU A CA 1
ATOM 933 C C . LEU A 1 111 ? -13.650 -5.232 9.935 1.00 85.88 111 LEU A C 1
ATOM 935 O O . LEU A 1 111 ? -12.968 -5.897 9.155 1.00 85.88 111 LEU A O 1
ATOM 939 N N . ASN A 1 112 ? -14.503 -5.816 10.777 1.00 84.94 112 ASN A N 1
ATOM 940 C CA . ASN A 1 112 ? -14.837 -7.236 10.732 1.00 84.94 112 ASN A CA 1
ATOM 941 C C . ASN A 1 112 ? -16.188 -7.521 10.060 1.00 84.94 112 ASN A C 1
ATOM 943 O O . ASN A 1 112 ? -16.483 -8.705 9.887 1.00 84.94 112 ASN A O 1
ATOM 947 N N . SER A 1 113 ? -16.977 -6.498 9.696 1.00 84.94 113 SER A N 1
ATOM 948 C CA . SER A 1 113 ? -18.274 -6.677 9.025 1.00 84.94 113 SER A CA 1
ATOM 949 C C . SER A 1 113 ? -18.102 -7.348 7.661 1.00 84.94 113 SER A C 1
ATOM 951 O O . SER A 1 113 ? -18.734 -8.364 7.386 1.00 84.94 113 SER A O 1
ATOM 953 N N . GLU A 1 114 ? -17.157 -6.855 6.866 1.00 75.88 114 GLU A N 1
ATOM 954 C CA . GLU A 1 114 ? -16.681 -7.488 5.645 1.00 75.88 114 GLU A CA 1
ATOM 955 C C . GLU A 1 114 ? -15.250 -7.969 5.854 1.00 75.88 114 GLU A C 1
ATOM 957 O O . GLU A 1 114 ? -14.371 -7.229 6.300 1.00 75.88 114 GLU A O 1
ATOM 962 N N . ARG A 1 115 ? -14.998 -9.248 5.563 1.00 72.88 115 ARG A N 1
ATOM 963 C CA . ARG A 1 115 ? -13.654 -9.825 5.651 1.00 72.88 115 ARG A CA 1
ATOM 964 C C . ARG A 1 115 ? -13.004 -9.777 4.274 1.00 72.88 115 ARG A C 1
ATOM 966 O O . ARG A 1 115 ? -13.253 -10.683 3.480 1.00 72.88 115 ARG A O 1
ATOM 973 N N . PRO A 1 116 ? -12.143 -8.786 3.989 1.00 78.56 116 PRO A N 1
ATOM 974 C CA . PRO A 1 116 ? -11.510 -8.719 2.687 1.00 78.56 116 PRO A CA 1
ATOM 975 C C . PRO A 1 116 ? -10.574 -9.915 2.490 1.00 78.56 116 PRO A C 1
ATOM 977 O O . PRO A 1 116 ? -9.871 -10.336 3.418 1.00 78.56 116 PRO A O 1
ATOM 980 N N . ALA A 1 117 ? -10.549 -10.452 1.268 1.00 80.56 117 ALA A N 1
ATOM 981 C CA . ALA A 1 117 ? -9.807 -11.666 0.931 1.00 80.56 117 ALA A CA 1
ATOM 982 C C . ALA A 1 117 ? -8.313 -11.563 1.281 1.00 80.56 117 ALA A C 1
ATOM 984 O O . ALA A 1 117 ? -7.731 -12.528 1.777 1.00 80.56 117 ALA A O 1
ATOM 985 N N . PHE A 1 118 ? -7.704 -10.381 1.127 1.00 78.69 118 PHE A N 1
ATOM 986 C CA . PHE A 1 118 ? -6.291 -10.156 1.454 1.00 78.69 118 PHE A CA 1
ATOM 987 C C . PHE A 1 118 ? -5.959 -10.350 2.939 1.00 78.69 118 PHE A C 1
ATOM 989 O O . PHE A 1 118 ? -4.822 -10.650 3.292 1.00 78.69 118 PHE A O 1
ATOM 996 N N . ALA A 1 119 ? -6.947 -10.210 3.826 1.00 75.50 119 ALA A N 1
ATOM 997 C CA . ALA A 1 119 ? -6.752 -10.383 5.257 1.00 75.50 119 ALA A CA 1
ATOM 998 C C . ALA A 1 119 ? -6.829 -11.853 5.702 1.00 75.50 119 ALA A C 1
ATOM 1000 O O . ALA A 1 119 ? -6.595 -12.138 6.882 1.00 75.50 119 ALA A O 1
ATOM 1001 N N . THR A 1 120 ? -7.164 -12.775 4.795 1.00 79.50 120 THR A N 1
ATOM 1002 C CA . THR A 1 120 ? -7.170 -14.222 5.049 1.00 79.50 120 THR A CA 1
ATOM 1003 C C . THR A 1 120 ? -5.748 -14.786 5.080 1.00 79.50 120 THR A C 1
ATOM 1005 O O . THR A 1 120 ? -4.828 -14.224 4.484 1.00 79.50 120 THR A O 1
ATOM 1008 N N . ASP A 1 121 ? -5.553 -15.902 5.787 1.00 78.38 121 ASP A N 1
ATOM 1009 C CA . ASP A 1 121 ? -4.235 -16.540 5.896 1.00 78.38 121 ASP A CA 1
ATOM 1010 C C . ASP A 1 121 ? -3.644 -16.963 4.539 1.00 78.38 121 ASP A C 1
ATOM 1012 O O . ASP A 1 121 ? -2.460 -16.702 4.329 1.00 78.38 121 ASP A O 1
ATOM 1016 N N . PRO A 1 122 ? -4.414 -17.526 3.581 1.00 77.25 122 PRO A N 1
ATOM 1017 C CA . PRO A 1 122 ? -3.871 -17.904 2.278 1.00 77.25 122 PRO A CA 1
ATOM 1018 C C . PRO A 1 122 ? -3.270 -16.727 1.504 1.00 77.25 122 PRO A C 1
ATOM 1020 O O . PRO A 1 122 ? -2.166 -16.842 0.977 1.00 77.25 122 PRO A O 1
ATOM 1023 N N . VAL A 1 123 ? -3.964 -15.586 1.447 1.00 76.94 123 VAL A N 1
ATOM 1024 C CA . VAL A 1 123 ? -3.492 -14.422 0.678 1.00 76.94 123 VAL A CA 1
ATOM 1025 C C . VAL A 1 123 ? -2.350 -13.713 1.403 1.00 76.94 123 VAL A C 1
ATOM 1027 O O . VAL A 1 123 ?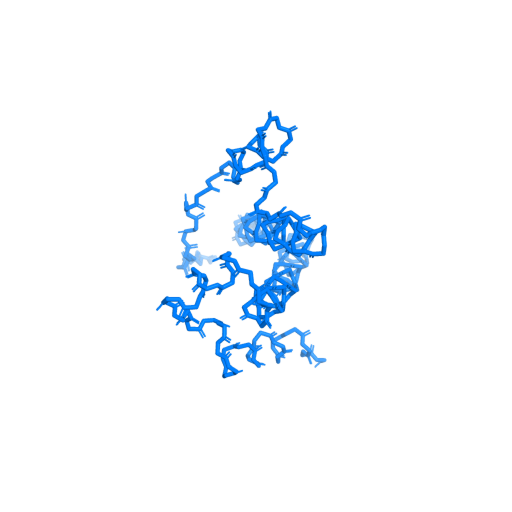 -1.355 -13.351 0.781 1.00 76.94 123 VAL A O 1
ATOM 1030 N N . PHE A 1 124 ? -2.435 -13.591 2.727 1.00 76.50 124 PHE A N 1
ATOM 1031 C CA . PHE A 1 124 ? -1.346 -13.047 3.531 1.00 76.50 124 PHE A CA 1
ATOM 1032 C C . PHE A 1 124 ? -0.049 -13.860 3.377 1.00 76.50 124 PHE A C 1
ATOM 1034 O O . PHE A 1 124 ? 1.028 -13.296 3.181 1.00 76.50 124 PHE A O 1
ATOM 1041 N N . ASN A 1 125 ? -0.149 -15.191 3.400 1.00 80.12 125 ASN A N 1
ATOM 1042 C CA . ASN A 1 125 ? 1.009 -16.063 3.226 1.00 80.12 125 ASN A CA 1
ATOM 1043 C C . ASN A 1 125 ? 1.625 -15.950 1.823 1.00 80.12 125 ASN A C 1
ATOM 1045 O O . ASN A 1 125 ? 2.839 -16.088 1.709 1.00 80.12 125 ASN A O 1
ATOM 1049 N N . ARG A 1 126 ? 0.834 -15.635 0.784 1.00 79.25 126 ARG A N 1
ATOM 1050 C CA . ARG A 1 126 ? 1.361 -15.346 -0.563 1.00 79.25 126 ARG A CA 1
ATOM 1051 C C . ARG A 1 126 ? 2.208 -14.077 -0.596 1.00 79.25 126 ARG A C 1
ATOM 1053 O O . ARG A 1 126 ? 3.291 -14.091 -1.166 1.00 79.25 126 ARG A O 1
ATOM 1060 N N . PHE A 1 127 ? 1.765 -12.991 0.037 1.00 74.06 127 PHE A N 1
ATOM 1061 C CA . PHE A 1 127 ? 2.590 -11.778 0.125 1.00 74.06 127 PHE A CA 1
ATOM 1062 C C . PHE A 1 127 ? 3.909 -12.049 0.847 1.00 74.06 127 PHE A C 1
ATOM 1064 O O . PHE A 1 127 ? 4.972 -11.648 0.376 1.00 74.06 127 PHE A O 1
ATOM 1071 N N . ARG A 1 128 ? 3.853 -12.804 1.950 1.00 77.81 128 ARG A N 1
ATOM 1072 C CA . ARG A 1 128 ? 5.052 -13.237 2.671 1.00 77.81 128 ARG A CA 1
ATOM 1073 C C . ARG A 1 128 ? 5.974 -14.097 1.801 1.00 77.81 128 ARG A C 1
ATOM 1075 O O . ARG A 1 128 ? 7.182 -13.902 1.874 1.00 77.81 128 ARG A O 1
ATOM 1082 N N . SER A 1 129 ? 5.438 -15.033 1.015 1.00 82.12 129 SER A N 1
ATOM 1083 C CA . SER A 1 129 ? 6.262 -15.896 0.163 1.00 82.12 129 SER A CA 1
ATOM 1084 C C . SER A 1 129 ? 6.923 -15.117 -0.966 1.00 82.12 129 SER A C 1
ATOM 1086 O O . SER A 1 129 ? 8.101 -15.323 -1.199 1.00 82.12 129 SER A O 1
ATOM 1088 N N . ILE A 1 130 ? 6.202 -14.193 -1.613 1.00 79.25 130 ILE A N 1
ATOM 1089 C CA . ILE A 1 130 ? 6.750 -13.340 -2.682 1.00 79.25 130 ILE A CA 1
ATOM 1090 C C . ILE A 1 130 ? 7.869 -12.438 -2.144 1.00 79.25 130 ILE A C 1
ATOM 1092 O O . ILE A 1 130 ? 8.871 -12.229 -2.812 1.00 79.25 130 ILE A O 1
ATOM 1096 N N . ARG A 1 131 ? 7.712 -11.911 -0.927 1.00 75.00 131 ARG A N 1
ATOM 1097 C CA . ARG A 1 131 ? 8.723 -11.059 -0.290 1.00 75.00 131 ARG A CA 1
ATOM 1098 C C . ARG A 1 131 ? 9.991 -11.825 0.108 1.00 75.00 131 ARG A C 1
ATOM 1100 O O . ARG A 1 131 ? 11.061 -11.239 0.131 1.00 75.00 131 ARG A O 1
ATOM 1107 N N . ASN A 1 132 ? 9.858 -13.093 0.492 1.00 80.88 132 ASN A N 1
ATOM 1108 C CA . ASN A 1 132 ? 10.956 -13.919 1.003 1.00 80.88 132 ASN A CA 1
ATOM 1109 C C . ASN A 1 132 ? 11.551 -14.841 -0.084 1.00 80.88 132 ASN A C 1
ATOM 1111 O O . ASN A 1 132 ? 12.016 -15.931 0.247 1.00 80.88 132 ASN A O 1
ATOM 1115 N N . VAL A 1 133 ? 11.455 -14.471 -1.364 1.00 66.75 133 VAL A N 1
ATOM 1116 C CA . VAL A 1 133 ? 12.141 -15.213 -2.428 1.00 66.75 133 VAL A CA 1
ATOM 1117 C C . VAL A 1 133 ? 13.619 -14.832 -2.358 1.00 66.75 133 VAL A C 1
ATOM 1119 O O . VAL A 1 133 ? 13.974 -13.724 -2.753 1.00 66.75 133 VAL A O 1
ATOM 1122 N N . ASP A 1 134 ? 14.425 -15.723 -1.778 1.00 47.03 134 ASP A N 1
ATOM 1123 C CA . ASP A 1 134 ? 15.892 -15.717 -1.878 1.00 47.03 134 ASP A CA 1
ATOM 1124 C C . ASP A 1 134 ? 16.337 -16.125 -3.294 1.00 47.03 134 ASP A C 1
ATOM 1126 O O . ASP A 1 134 ? 15.776 -17.117 -3.828 1.00 47.03 134 ASP A O 1
#

Foldseek 3Di:
DDDDDPDDDPPPCPPQCVVVVCCPVPPHAPFPDPVLSVLVVLLSVLQSLLNVLQVLLVVLVCVQNPDPPDRPVVSVVSSVVSNLSSLVSLLSSLVSLLVSLPDDTPVNVVSPVDDDPCNDPVNSVVSVVVNPDD

Secondary structure (DSSP, 8-state):
-----------S-TT--HHHHHHHHHT--S-S-HHHHHHHHHHHHHHHHHHHHHHHHHHHHHHHHH--SS--HHHHHHHHHHHHHHHHHHHHHHHHHHHHHTS-SHHHHHTTTS--GGGSHHHHHHHHHHHT--

Sequence (134 aa):
MYVEFDIPEINEYPEGFPEYWLKILFIKSPSERYQINALTSTYVRLVEAALVEYRLGVTKLKEFWQTHDSFNLGAMHRAISHFETCISNMDRATNCFRRLRRRQDPLSIYLNSERPAFATDPVFNRFRSIRNVD

Radius of gyration: 17.93 Å; chains: 1; bounding box: 39×37×52 Å